Protein AF-A0A963Y350-F1 (afdb_monomer)

Sequence (117 aa):
MTRRSRPVSPEERELWQRVARTAHALHPERPARSEPAPKPVAPEVLRPRVPLSPFRVGEAAPAARRHDLAPTLAEALAQQPDRIDKAAYRSMTRGRLQPEGRIDLHGMTLSEARQEL

Secondary structure (DSSP, 8-state):
-----PPPPHHHHHHHHHHHHHPPPS-TTPPP-PPPPPPP---------PPPPP--TTTTPPPPP---PPPPHHHHHHTSPPSS-HHHHHHHHTT-SPPS-----TT--HHHHHH--

Structure (mmCIF, N/CA/C/O backbone):
data_AF-A0A963Y350-F1
#
_entry.id   AF-A0A963Y350-F1
#
loop_
_atom_site.group_PDB
_atom_site.id
_atom_site.type_symbol
_atom_site.label_atom_id
_atom_site.label_alt_id
_atom_site.label_comp_id
_atom_site.label_asym_id
_atom_site.label_entity_id
_atom_site.label_seq_id
_atom_site.pdbx_PDB_ins_code
_atom_site.Cartn_x
_atom_site.Cartn_y
_atom_site.Cartn_z
_atom_site.occupancy
_atom_site.B_iso_or_equiv
_atom_site.auth_seq_id
_atom_site.auth_comp_id
_atom_site.auth_asym_id
_atom_site.auth_atom_id
_atom_site.pdbx_PDB_model_num
ATOM 1 N N . MET A 1 1 ? 30.281 -0.179 7.342 1.00 48.59 1 MET A N 1
ATOM 2 C CA . MET A 1 1 ? 30.181 -1.263 8.344 1.00 48.59 1 MET A CA 1
ATOM 3 C C . MET A 1 1 ? 30.175 -2.599 7.621 1.00 48.59 1 MET A C 1
ATOM 5 O O . MET A 1 1 ? 29.171 -2.957 7.022 1.00 48.59 1 MET A O 1
ATOM 9 N N . THR A 1 2 ? 31.306 -3.297 7.587 1.00 48.66 2 THR A N 1
ATOM 10 C CA . THR A 1 2 ? 31.416 -4.622 6.966 1.00 48.66 2 THR A CA 1
ATOM 11 C C . THR A 1 2 ? 30.845 -5.658 7.938 1.00 48.66 2 THR A C 1
ATOM 13 O O . THR A 1 2 ? 31.390 -5.872 9.019 1.00 48.66 2 THR A O 1
ATOM 16 N N . ARG A 1 3 ? 29.692 -6.261 7.610 1.00 58.38 3 ARG A N 1
ATOM 17 C CA . ARG A 1 3 ? 29.130 -7.351 8.424 1.00 58.38 3 ARG A CA 1
ATOM 18 C C . ARG A 1 3 ? 30.088 -8.537 8.356 1.00 58.38 3 ARG A C 1
ATOM 20 O O . ARG A 1 3 ? 30.318 -9.091 7.287 1.00 58.38 3 ARG A O 1
ATOM 27 N N . ARG A 1 4 ? 30.664 -8.896 9.502 1.00 64.12 4 ARG A N 1
ATOM 28 C CA . ARG A 1 4 ? 31.511 -10.078 9.667 1.00 64.12 4 ARG A CA 1
ATOM 29 C C . ARG A 1 4 ? 30.625 -11.310 9.438 1.00 64.12 4 ARG A C 1
ATOM 31 O O . ARG A 1 4 ? 29.647 -11.488 10.160 1.00 64.12 4 ARG A O 1
ATOM 38 N N . SER A 1 5 ? 30.915 -12.107 8.411 1.00 67.88 5 SER A N 1
ATOM 39 C CA . SER A 1 5 ? 30.134 -13.308 8.093 1.00 67.88 5 SER A CA 1
ATOM 40 C C . SER A 1 5 ? 30.233 -14.308 9.245 1.00 67.88 5 SER A C 1
ATOM 42 O O . SER A 1 5 ? 31.309 -14.828 9.533 1.00 67.88 5 SER A O 1
ATOM 44 N N . ARG A 1 6 ? 29.114 -14.539 9.936 1.00 81.19 6 ARG A N 1
ATOM 45 C CA . ARG A 1 6 ? 28.998 -15.551 10.990 1.00 81.19 6 ARG A CA 1
ATOM 46 C C . ARG A 1 6 ? 28.923 -16.942 10.338 1.00 81.19 6 ARG A C 1
ATOM 48 O O . ARG A 1 6 ? 28.198 -17.085 9.354 1.00 81.19 6 ARG A O 1
ATOM 55 N N . PRO A 1 7 ? 29.634 -17.960 10.856 1.00 84.06 7 PRO A N 1
ATOM 56 C CA . PRO A 1 7 ? 29.474 -19.328 10.375 1.00 84.06 7 PRO A CA 1
ATOM 57 C C . PRO A 1 7 ? 28.073 -19.860 10.711 1.00 84.06 7 PRO A C 1
ATOM 59 O O . PRO A 1 7 ? 27.558 -19.607 11.800 1.00 84.06 7 PRO A O 1
ATOM 62 N N . VAL A 1 8 ? 27.482 -20.610 9.777 1.00 85.56 8 VAL A N 1
ATOM 63 C CA . VAL A 1 8 ? 26.156 -21.233 9.933 1.00 85.56 8 VAL A CA 1
ATOM 64 C C . VAL A 1 8 ? 26.208 -22.281 11.046 1.00 85.56 8 VAL A C 1
ATOM 66 O O . VAL A 1 8 ? 27.065 -23.175 11.007 1.00 85.56 8 VAL A O 1
ATOM 69 N N . SER A 1 9 ? 25.313 -22.166 12.028 1.00 90.94 9 SER A N 1
ATOM 70 C CA . SER A 1 9 ? 25.20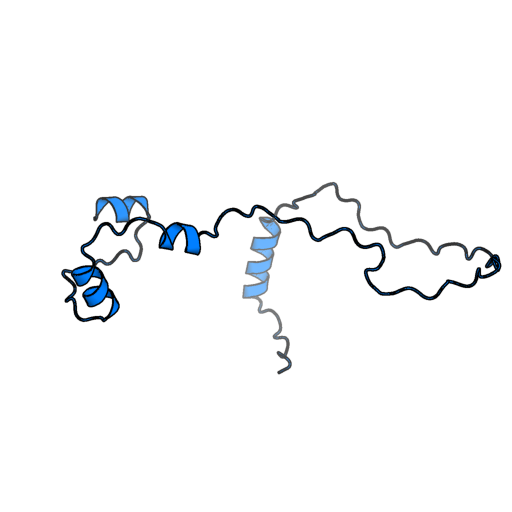8 -23.111 13.143 1.00 90.94 9 SER A CA 1
ATOM 71 C C . SER A 1 9 ? 24.689 -24.484 12.674 1.00 90.94 9 SER A C 1
ATOM 73 O O . SER A 1 9 ? 24.108 -24.594 11.591 1.00 90.94 9 SER A O 1
ATOM 75 N N . PRO A 1 10 ? 24.883 -25.562 13.456 1.00 90.56 10 PRO A N 1
ATOM 76 C CA . PRO A 1 10 ? 24.326 -26.876 13.130 1.00 90.56 10 PRO A CA 1
ATOM 77 C C . PRO A 1 10 ? 22.798 -26.850 12.963 1.00 90.56 10 PRO A C 1
ATOM 79 O O . PRO A 1 10 ? 22.285 -27.386 11.987 1.00 90.56 10 PRO A O 1
ATOM 82 N N . GLU A 1 11 ? 22.093 -26.143 13.848 1.00 88.38 11 GLU A N 1
ATOM 83 C CA . GLU A 1 11 ? 20.634 -25.976 13.798 1.00 88.38 11 GLU A CA 1
ATOM 84 C C . GLU A 1 11 ? 20.182 -25.225 12.538 1.00 88.38 11 GLU A C 1
ATOM 86 O O . GLU A 1 11 ? 19.224 -25.617 11.872 1.00 88.38 11 GLU A O 1
ATOM 91 N N . GLU A 1 12 ? 20.904 -24.167 12.152 1.00 92.00 12 GLU A N 1
ATOM 92 C CA . GLU A 1 12 ? 20.615 -23.442 10.915 1.00 92.00 12 GLU A CA 1
ATOM 93 C C . GLU A 1 12 ? 20.807 -24.350 9.694 1.00 92.00 12 GLU A C 1
ATOM 95 O O . GLU A 1 12 ? 20.015 -24.284 8.756 1.00 92.00 12 GLU A O 1
ATOM 100 N N . ARG A 1 13 ? 21.809 -25.240 9.693 1.00 92.69 13 ARG A N 1
ATOM 101 C CA . ARG A 1 13 ? 21.982 -26.211 8.599 1.00 92.69 13 ARG A CA 1
ATOM 102 C C . ARG A 1 13 ? 20.807 -27.175 8.498 1.00 92.69 13 ARG A C 1
ATOM 104 O O . ARG A 1 13 ? 20.370 -27.446 7.382 1.00 92.69 13 ARG A O 1
ATOM 111 N N . GLU A 1 14 ? 20.290 -27.675 9.617 1.00 93.62 14 GLU A N 1
ATOM 112 C CA . GLU A 1 14 ? 19.102 -28.540 9.615 1.00 93.62 14 GLU A CA 1
ATOM 113 C C . GLU A 1 14 ? 17.871 -27.809 9.064 1.00 93.62 14 GLU A C 1
ATOM 115 O O . GLU A 1 14 ? 17.128 -28.361 8.243 1.00 93.62 14 GLU A O 1
ATOM 120 N N . LEU A 1 15 ? 17.688 -26.539 9.440 1.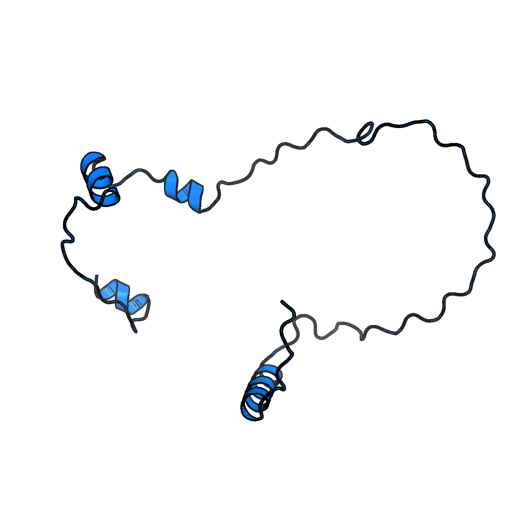00 94.19 15 LEU A N 1
ATOM 121 C CA . LEU A 1 15 ? 16.633 -25.690 8.888 1.00 94.19 15 LEU A CA 1
ATOM 122 C C . LEU A 1 15 ? 16.792 -25.526 7.368 1.00 94.19 15 LEU A C 1
ATOM 124 O O . LEU A 1 15 ? 15.836 -25.735 6.617 1.00 94.19 15 LEU A O 1
ATOM 128 N N . TRP A 1 16 ? 18.005 -25.222 6.902 1.00 92.38 16 TRP A N 1
ATOM 129 C CA . TRP A 1 16 ? 18.305 -25.089 5.476 1.00 92.38 16 TRP A CA 1
ATOM 130 C C . TRP A 1 16 ? 18.090 -26.395 4.701 1.00 92.38 16 TRP A C 1
ATOM 132 O O . TRP A 1 16 ? 17.582 -26.355 3.581 1.00 92.38 16 TRP A O 1
ATOM 142 N N . GLN A 1 17 ? 18.393 -27.556 5.290 1.00 93.81 17 GLN A N 1
ATOM 143 C CA . GLN A 1 17 ? 18.094 -28.858 4.681 1.00 93.81 17 GLN A CA 1
ATOM 144 C C . GLN A 1 17 ? 16.587 -29.093 4.533 1.00 93.81 17 GLN A C 1
ATOM 146 O O . GLN A 1 17 ? 16.144 -29.625 3.512 1.00 93.81 17 GLN A O 1
ATOM 151 N N . ARG A 1 18 ? 15.781 -28.680 5.520 1.00 94.38 18 ARG A N 1
ATOM 152 C CA . ARG A 1 18 ? 14.317 -28.782 5.441 1.00 94.38 18 ARG A CA 1
ATOM 153 C C . ARG A 1 18 ? 13.757 -27.905 4.322 1.00 94.38 18 ARG A C 1
ATOM 155 O O . ARG A 1 18 ? 12.924 -28.382 3.558 1.00 94.38 18 ARG A O 1
ATOM 162 N N . VAL A 1 19 ? 14.255 -26.674 4.188 1.00 94.81 19 VAL A N 1
ATOM 163 C CA . VAL A 1 19 ? 13.885 -25.754 3.095 1.00 94.81 19 VAL A CA 1
ATOM 164 C C . VAL A 1 19 ? 14.282 -26.325 1.733 1.00 94.81 19 VAL A C 1
ATOM 166 O O . VAL A 1 19 ? 13.479 -26.319 0.806 1.00 94.81 19 VAL A O 1
ATOM 169 N N . ALA A 1 20 ? 15.495 -26.870 1.610 1.00 92.31 20 ALA A N 1
ATOM 170 C CA . ALA A 1 20 ? 15.968 -27.460 0.359 1.00 92.31 20 ALA A CA 1
ATOM 171 C C . ALA A 1 20 ? 15.113 -28.658 -0.094 1.00 92.31 20 ALA A C 1
ATOM 173 O O . ALA A 1 20 ? 14.910 -28.840 -1.289 1.00 92.31 20 ALA A O 1
ATOM 174 N N . ARG A 1 21 ? 14.586 -29.453 0.849 1.00 91.88 21 ARG A N 1
ATOM 175 C CA . ARG A 1 21 ? 13.700 -30.593 0.552 1.00 91.88 21 ARG A CA 1
ATOM 176 C C . ARG A 1 21 ? 12.314 -30.183 0.058 1.00 91.88 21 ARG A C 1
ATOM 178 O O . ARG A 1 21 ? 11.706 -30.938 -0.691 1.00 91.88 21 ARG A O 1
ATOM 185 N N . THR A 1 22 ? 11.790 -29.044 0.509 1.00 93.12 22 THR A N 1
ATOM 186 C CA . THR A 1 22 ? 10.431 -28.593 0.163 1.00 93.12 22 THR A CA 1
ATOM 187 C C . THR A 1 22 ? 10.401 -27.621 -1.014 1.00 93.12 22 THR A C 1
ATOM 189 O O . THR A 1 22 ? 9.351 -27.433 -1.634 1.00 93.12 22 THR A O 1
ATOM 192 N N . ALA A 1 23 ? 11.535 -27.004 -1.349 1.00 91.62 23 ALA A N 1
ATOM 193 C CA . ALA A 1 23 ? 11.640 -26.069 -2.457 1.00 91.62 23 ALA A CA 1
ATOM 194 C C . ALA A 1 23 ? 11.557 -26.784 -3.816 1.00 91.62 23 ALA A C 1
ATOM 196 O O . ALA A 1 23 ? 12.335 -27.686 -4.114 1.00 91.62 23 ALA A O 1
ATOM 197 N N . HIS A 1 24 ? 10.635 -26.329 -4.666 1.00 86.50 24 HIS A N 1
ATOM 198 C CA . HIS A 1 24 ? 10.502 -26.787 -6.048 1.00 86.50 24 HIS A CA 1
ATOM 199 C C . HIS A 1 24 ? 11.072 -25.723 -6.991 1.00 86.50 24 HIS A C 1
ATOM 201 O O . HIS A 1 24 ? 10.806 -24.530 -6.828 1.00 86.50 24 HIS A O 1
ATOM 207 N N . ALA A 1 25 ? 11.867 -26.138 -7.979 1.00 83.62 25 ALA A N 1
ATOM 208 C CA . ALA A 1 25 ? 12.408 -25.215 -8.970 1.00 83.62 25 ALA A CA 1
ATOM 209 C C . ALA A 1 25 ? 11.279 -24.654 -9.849 1.00 83.62 25 ALA A C 1
ATOM 211 O O . ALA A 1 25 ? 10.506 -25.414 -10.424 1.00 83.62 25 ALA A O 1
ATOM 212 N N . LEU A 1 26 ? 11.222 -23.327 -10.014 1.00 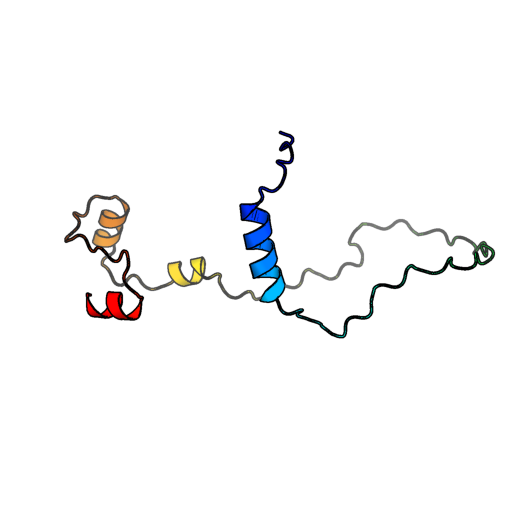83.88 26 LEU A N 1
ATOM 213 C CA . LEU A 1 26 ? 10.236 -22.673 -10.890 1.00 83.88 26 LEU A CA 1
ATOM 214 C C . LEU A 1 26 ? 10.410 -23.053 -12.373 1.00 83.88 26 LEU A C 1
ATOM 216 O O . LEU A 1 26 ? 9.460 -22.990 -13.147 1.00 83.88 26 LEU A O 1
ATOM 220 N N . HIS A 1 27 ? 11.622 -23.458 -12.765 1.00 83.50 27 HIS A N 1
ATOM 221 C CA . HIS A 1 27 ? 11.966 -23.889 -14.120 1.00 83.50 27 HIS A CA 1
ATOM 222 C C . HIS A 1 27 ? 12.857 -25.143 -14.058 1.00 83.50 27 HIS A C 1
ATOM 224 O O . HIS A 1 27 ? 14.083 -25.007 -14.083 1.00 83.50 27 HIS A O 1
ATOM 230 N N . PRO A 1 28 ? 12.273 -26.349 -13.940 1.00 75.69 28 PRO A N 1
ATOM 231 C CA . PRO A 1 28 ? 13.037 -27.593 -13.803 1.00 75.69 28 PRO A CA 1
ATOM 232 C C . PRO A 1 28 ? 13.838 -27.938 -15.068 1.00 75.69 28 PRO A C 1
ATOM 234 O O . PRO A 1 28 ? 14.954 -28.431 -14.971 1.00 75.69 28 PRO A O 1
ATOM 237 N N . GLU A 1 29 ? 13.318 -27.578 -16.242 1.00 78.44 29 GLU A N 1
ATOM 238 C CA . GLU A 1 29 ? 13.930 -27.844 -17.554 1.00 78.44 29 GLU A CA 1
ATOM 239 C C . GLU A 1 29 ? 15.019 -26.836 -17.949 1.00 78.44 29 GLU A C 1
ATOM 241 O O . GLU A 1 29 ? 15.452 -26.800 -19.102 1.00 78.44 29 GLU A O 1
ATOM 246 N N . ARG A 1 30 ? 15.451 -25.945 -17.043 1.00 77.81 30 ARG A N 1
ATOM 247 C CA . ARG A 1 30 ? 16.470 -24.960 -17.409 1.00 77.81 30 ARG A CA 1
ATOM 248 C C . ARG A 1 30 ? 17.792 -25.699 -17.652 1.00 77.81 30 ARG A C 1
ATOM 250 O O . ARG A 1 30 ? 18.339 -26.249 -16.695 1.00 77.81 30 ARG A O 1
ATOM 257 N N . PRO A 1 31 ? 18.340 -25.683 -18.882 1.00 74.44 31 PRO A N 1
ATOM 258 C CA . PRO A 1 31 ? 19.594 -26.363 -19.153 1.00 74.44 31 PRO A CA 1
ATOM 259 C C . PRO A 1 31 ? 20.679 -25.777 -18.254 1.00 74.44 31 PRO A C 1
ATOM 261 O O . PRO A 1 31 ? 20.754 -24.555 -18.066 1.00 74.44 31 PRO A O 1
ATOM 264 N N . ALA A 1 32 ? 21.505 -26.657 -17.680 1.00 74.12 32 ALA A N 1
ATOM 265 C CA . ALA A 1 32 ? 22.678 -26.246 -16.928 1.00 74.12 32 ALA A CA 1
ATOM 266 C C . ALA A 1 32 ? 23.468 -25.249 -17.781 1.00 74.12 32 ALA A C 1
ATOM 268 O O . ALA A 1 32 ? 23.690 -25.477 -18.972 1.00 74.12 32 ALA A O 1
ATOM 269 N N . ARG A 1 33 ? 23.837 -24.109 -17.188 1.00 72.25 33 ARG A N 1
ATOM 270 C CA . ARG A 1 33 ? 24.602 -23.077 -17.887 1.00 72.25 33 ARG A CA 1
ATOM 271 C C . ARG A 1 33 ? 25.933 -23.696 -18.308 1.00 72.25 33 ARG A C 1
ATOM 273 O O . ARG A 1 33 ? 26.823 -23.836 -17.479 1.00 72.25 33 ARG A O 1
ATOM 280 N N . SER A 1 34 ? 26.047 -24.073 -19.577 1.00 73.56 34 SER A N 1
ATOM 281 C CA . SER A 1 34 ? 27.301 -24.535 -20.158 1.00 73.56 34 SER A CA 1
ATOM 282 C C . SER A 1 34 ? 28.321 -23.408 -20.054 1.00 73.56 34 SER A C 1
ATOM 284 O O . SER A 1 34 ? 28.007 -22.257 -20.389 1.00 73.56 34 SER A O 1
ATOM 286 N N . GLU A 1 35 ? 29.529 -23.721 -19.591 1.00 76.38 35 GLU A N 1
ATOM 287 C CA . GLU A 1 35 ? 30.637 -22.777 -19.678 1.00 76.38 35 GLU A CA 1
ATOM 288 C C . GLU A 1 35 ? 30.817 -22.366 -21.146 1.00 76.38 35 GLU A C 1
ATOM 290 O O . GLU A 1 35 ? 30.762 -23.221 -22.038 1.00 76.38 35 GLU A O 1
ATOM 295 N N . PRO A 1 36 ? 30.940 -21.060 -21.439 1.00 74.88 36 PRO A N 1
ATOM 296 C CA . PRO A 1 36 ? 31.087 -20.617 -22.811 1.00 74.88 36 PRO A CA 1
ATOM 297 C C . PRO A 1 36 ? 32.393 -21.181 -23.370 1.00 74.88 36 PRO A C 1
ATOM 299 O O . PRO A 1 36 ? 33.470 -20.879 -22.860 1.00 74.88 36 PRO A O 1
ATOM 302 N N . ALA A 1 37 ? 32.292 -21.977 -24.436 1.00 78.56 37 ALA A N 1
ATOM 303 C CA . ALA A 1 37 ? 33.458 -22.391 -25.203 1.00 78.56 37 ALA A CA 1
ATOM 304 C C . ALA A 1 37 ? 34.244 -21.144 -25.657 1.00 78.56 37 ALA A C 1
ATOM 306 O O . ALA A 1 37 ? 33.624 -20.119 -25.983 1.00 78.56 37 ALA A O 1
ATOM 307 N N . PRO A 1 38 ? 35.589 -21.199 -25.685 1.00 78.06 38 PRO A N 1
ATOM 308 C CA . PRO A 1 38 ? 36.392 -20.082 -26.159 1.00 78.06 38 PRO A CA 1
ATOM 309 C C . PRO A 1 38 ? 35.979 -19.752 -27.595 1.00 78.06 38 PRO A C 1
ATOM 311 O O . PRO A 1 38 ? 36.063 -20.588 -28.495 1.00 78.06 38 PRO A O 1
ATOM 314 N N . LYS A 1 39 ? 35.479 -18.529 -27.805 1.00 77.88 39 LYS A N 1
ATOM 315 C CA . LYS A 1 39 ? 35.116 -18.058 -29.142 1.00 77.88 39 LYS A CA 1
ATOM 316 C C . LYS A 1 39 ? 36.396 -17.968 -29.981 1.00 77.88 39 LYS A C 1
ATOM 318 O O . LYS A 1 39 ? 37.356 -17.359 -29.505 1.00 77.88 39 LYS A O 1
ATOM 323 N N . PRO A 1 40 ? 36.429 -18.521 -31.206 1.00 76.31 40 PRO A N 1
ATOM 324 C CA . PRO A 1 40 ? 37.552 -18.299 -32.103 1.00 76.31 40 PRO A CA 1
ATOM 325 C C . PRO A 1 40 ? 37.704 -16.796 -32.350 1.00 76.31 40 PRO A C 1
ATOM 327 O O . PRO A 1 40 ? 36.729 -16.099 -32.647 1.00 76.31 40 PRO A O 1
ATOM 330 N N . VAL A 1 41 ? 38.926 -16.294 -32.180 1.00 73.44 41 VAL A N 1
ATOM 331 C CA . VAL A 1 41 ? 39.264 -14.896 -32.447 1.00 73.44 41 VAL A CA 1
ATOM 332 C C . VAL A 1 41 ? 39.220 -14.712 -33.960 1.00 73.44 41 VAL A C 1
ATOM 334 O O . VAL A 1 41 ? 40.126 -15.135 -34.673 1.00 73.44 41 VAL A O 1
ATOM 337 N N . ALA A 1 42 ? 38.129 -14.143 -34.469 1.00 76.06 42 ALA A N 1
ATOM 338 C CA . ALA A 1 42 ? 38.077 -13.717 -35.859 1.00 76.06 42 ALA A CA 1
ATOM 339 C C . ALA A 1 42 ? 39.098 -12.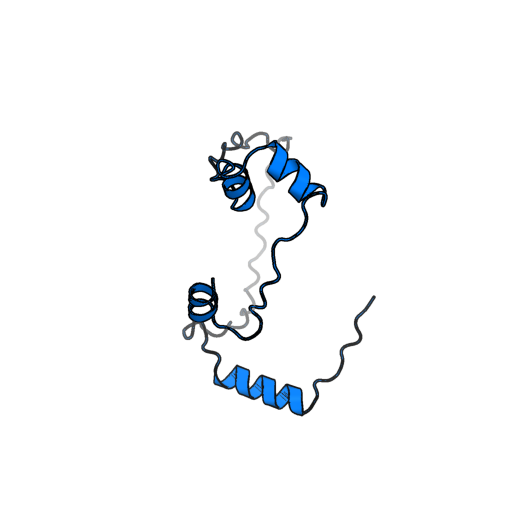583 -36.069 1.00 76.06 42 ALA A C 1
ATOM 341 O O . ALA A 1 42 ? 39.222 -11.728 -35.185 1.00 76.06 42 ALA A O 1
ATOM 342 N N . PRO A 1 43 ? 39.816 -12.544 -37.207 1.00 73.69 43 PRO A N 1
ATOM 343 C CA . PRO A 1 43 ? 40.684 -11.420 -37.522 1.00 73.69 43 PRO A CA 1
ATOM 344 C C . PRO A 1 43 ? 39.857 -10.133 -37.522 1.00 73.69 43 PRO A C 1
ATOM 346 O O . PRO A 1 43 ? 38.777 -10.069 -38.118 1.00 73.69 43 PRO A O 1
ATOM 349 N N . GLU A 1 44 ? 40.352 -9.121 -36.815 1.00 70.94 44 GLU A N 1
ATOM 350 C CA . GLU A 1 44 ? 39.694 -7.827 -36.711 1.00 70.94 44 GLU A CA 1
ATOM 351 C C . GLU A 1 44 ? 39.710 -7.156 -38.085 1.00 70.94 44 GLU A C 1
ATOM 353 O O . GLU A 1 44 ? 40.712 -6.606 -38.538 1.00 70.94 44 GLU A O 1
ATOM 358 N N . VAL A 1 45 ? 38.584 -7.247 -38.794 1.00 73.12 45 VAL A N 1
ATOM 359 C CA . VAL A 1 45 ? 38.375 -6.488 -40.022 1.00 73.12 45 VAL A CA 1
ATOM 360 C C . VAL A 1 45 ? 38.285 -5.021 -39.616 1.00 73.12 45 VAL A C 1
ATOM 362 O O . VAL A 1 45 ? 37.246 -4.575 -39.124 1.00 73.12 45 VAL A O 1
ATOM 365 N N . LEU A 1 46 ? 39.379 -4.282 -39.812 1.00 71.00 46 LEU A N 1
ATOM 366 C CA . LEU A 1 46 ? 39.436 -2.826 -39.692 1.00 71.00 46 LEU A CA 1
ATOM 367 C C . LEU A 1 46 ? 38.455 -2.212 -40.694 1.00 71.00 46 LEU A C 1
ATOM 369 O O . LEU A 1 46 ? 38.774 -1.960 -41.855 1.00 71.00 46 LEU A O 1
ATOM 373 N N . ARG A 1 47 ? 37.216 -2.004 -40.250 1.00 77.25 47 ARG A N 1
ATOM 374 C CA . ARG A 1 47 ? 36.232 -1.246 -41.017 1.00 77.25 47 ARG A CA 1
ATOM 375 C C . ARG A 1 47 ? 36.629 0.231 -40.955 1.00 77.25 47 ARG A C 1
ATOM 377 O O . ARG A 1 47 ? 36.948 0.709 -39.862 1.00 77.25 47 ARG A O 1
ATOM 384 N N . PRO A 1 48 ? 36.583 0.972 -42.077 1.00 77.75 48 PRO A N 1
ATOM 385 C CA . PRO A 1 48 ? 36.778 2.413 -42.048 1.00 77.75 48 PRO A CA 1
ATOM 386 C C . PRO A 1 48 ? 35.782 3.034 -41.064 1.00 77.75 48 PRO A C 1
ATOM 388 O O . PRO A 1 48 ? 34.570 2.830 -41.173 1.00 77.75 48 PRO A O 1
ATOM 391 N N . ARG A 1 49 ? 36.296 3.760 -40.070 1.00 74.62 49 ARG A N 1
ATOM 392 C CA . ARG A 1 49 ? 35.466 4.467 -39.093 1.00 74.62 49 ARG A CA 1
ATOM 393 C C . ARG A 1 49 ? 34.838 5.665 -39.799 1.00 74.62 49 ARG A C 1
ATOM 395 O O . ARG A 1 49 ? 35.533 6.623 -40.121 1.00 74.62 49 ARG A O 1
ATOM 402 N N . VAL A 1 50 ? 33.535 5.604 -40.055 1.00 81.44 50 VAL A N 1
ATOM 403 C CA . VAL A 1 50 ? 32.781 6.761 -40.547 1.00 81.44 50 VAL A CA 1
ATOM 404 C C . VAL A 1 50 ? 32.772 7.820 -39.435 1.00 81.44 50 VAL A C 1
ATOM 406 O O . VAL A 1 50 ? 32.419 7.481 -38.300 1.00 81.44 50 VAL A O 1
ATOM 409 N N . PRO A 1 51 ? 33.185 9.072 -39.703 1.00 80.75 51 PRO A N 1
ATOM 410 C CA . PRO A 1 51 ? 33.136 10.129 -38.703 1.00 80.75 51 PRO A CA 1
ATOM 411 C C . PRO A 1 51 ? 31.678 10.415 -38.328 1.00 80.75 51 PRO A C 1
ATOM 413 O O . PRO A 1 51 ? 30.840 10.669 -39.191 1.00 80.75 51 PRO A O 1
ATOM 416 N N . LEU A 1 52 ? 31.375 10.345 -37.032 1.00 80.44 52 LEU A N 1
ATOM 417 C CA . LEU A 1 52 ? 30.056 10.685 -36.507 1.00 80.44 52 LEU A CA 1
ATOM 418 C C . LEU A 1 52 ? 29.891 12.207 -36.510 1.00 80.44 52 LEU A C 1
ATOM 420 O O . LEU A 1 52 ? 30.763 12.929 -36.023 1.00 80.44 52 LEU A O 1
ATOM 424 N N . SER A 1 53 ? 28.765 12.690 -37.030 1.00 85.62 53 SER A N 1
ATOM 425 C CA . SER A 1 53 ? 28.362 14.085 -36.864 1.00 85.62 53 SER A CA 1
ATOM 426 C C . SER A 1 53 ? 28.148 14.404 -35.377 1.00 85.62 53 SER A C 1
ATOM 428 O O . SER A 1 53 ? 27.731 13.520 -34.620 1.00 85.62 53 SER A O 1
ATOM 430 N N . PRO A 1 54 ? 28.417 15.645 -34.934 1.00 88.75 54 PRO A N 1
ATOM 431 C CA . PRO A 1 54 ? 28.087 16.055 -33.575 1.00 88.75 54 PRO A CA 1
ATOM 432 C C . PRO A 1 54 ? 26.577 15.910 -33.356 1.00 88.75 54 PRO A C 1
ATOM 434 O O . PRO A 1 54 ? 25.790 16.362 -34.181 1.00 88.75 54 PRO A O 1
ATOM 437 N N . PHE A 1 55 ? 26.18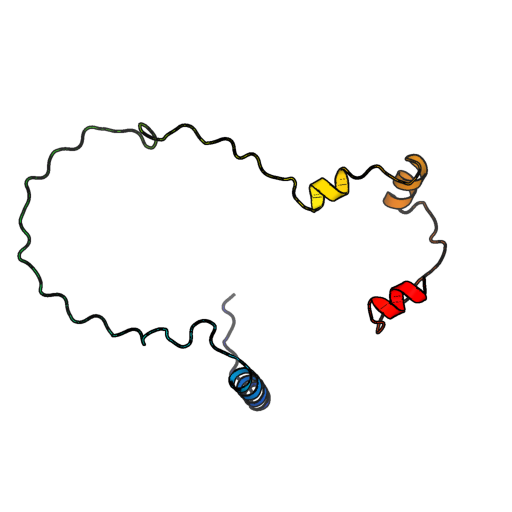5 15.283 -32.249 1.00 88.56 55 PHE A N 1
ATOM 438 C CA . PHE A 1 55 ? 24.786 15.086 -31.872 1.00 88.56 55 PHE A CA 1
ATOM 439 C C . PHE A 1 55 ? 24.568 15.513 -30.424 1.00 88.56 55 PHE A C 1
ATOM 441 O O . PHE A 1 55 ? 25.496 15.491 -29.605 1.00 88.56 55 PHE A O 1
ATOM 448 N N . ARG A 1 56 ? 23.330 15.876 -30.087 1.00 91.19 56 ARG A N 1
ATOM 449 C CA . ARG A 1 56 ? 22.924 16.065 -28.687 1.00 91.19 56 ARG A CA 1
ATOM 450 C C . ARG A 1 56 ? 22.237 14.821 -28.145 1.00 91.19 56 ARG A C 1
ATOM 452 O O . ARG A 1 56 ? 21.465 14.151 -28.828 1.00 91.19 56 ARG A O 1
ATOM 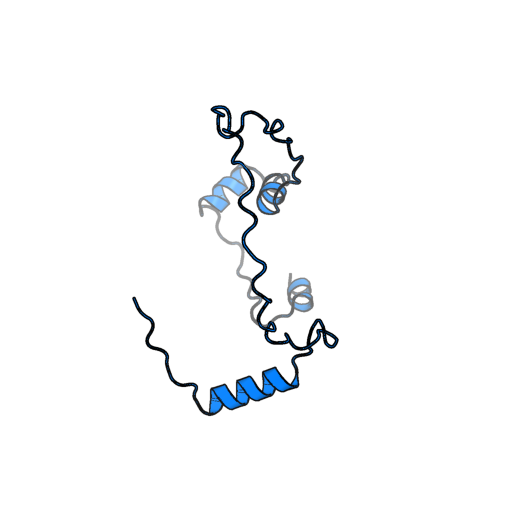459 N N . VAL A 1 57 ? 22.490 14.526 -26.872 1.00 88.69 57 VAL A N 1
ATOM 460 C CA . VAL A 1 57 ? 21.786 13.453 -26.162 1.00 88.69 57 VAL A CA 1
ATOM 461 C C . VAL A 1 57 ? 20.288 13.768 -26.165 1.00 88.69 57 VAL A C 1
ATOM 463 O O . VAL A 1 57 ?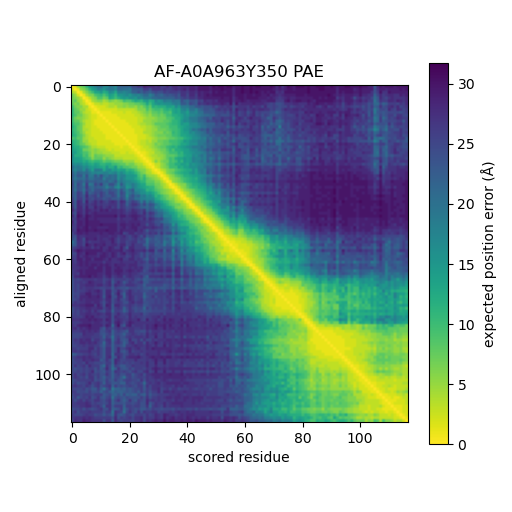 19.875 14.816 -25.677 1.00 88.69 57 VAL A O 1
ATOM 466 N N . GLY A 1 58 ? 19.490 12.867 -26.740 1.00 88.44 58 GLY A N 1
ATOM 467 C CA . GLY A 1 58 ? 18.039 13.026 -26.865 1.00 88.44 58 GLY A CA 1
ATOM 468 C C . GLY A 1 58 ? 17.548 13.682 -28.162 1.00 88.44 58 GLY A C 1
ATOM 469 O O . GLY A 1 58 ? 16.344 13.829 -28.319 1.00 88.44 58 GLY A O 1
ATOM 470 N N . GLU A 1 59 ? 18.427 14.031 -29.108 1.00 89.44 59 GLU A N 1
ATOM 471 C CA . GLU A 1 59 ? 18.051 14.710 -30.365 1.00 89.44 59 GLU A CA 1
ATOM 472 C C . GLU A 1 59 ? 17.046 13.926 -31.226 1.00 89.44 59 GLU A C 1
ATOM 474 O O . GLU A 1 59 ? 16.152 14.517 -31.823 1.00 89.44 59 GLU A O 1
ATOM 479 N N . ALA A 1 60 ? 17.145 12.596 -31.238 1.00 88.50 60 ALA A N 1
ATOM 480 C CA . ALA A 1 60 ? 16.195 11.706 -31.909 1.00 88.50 60 ALA A CA 1
ATOM 481 C C . ALA A 1 60 ? 15.255 10.983 -30.926 1.00 88.50 60 ALA A C 1
ATOM 483 O O . ALA A 1 60 ? 14.611 9.997 -31.292 1.00 88.50 60 ALA A O 1
ATOM 484 N N . ALA A 1 61 ? 15.206 11.409 -29.658 1.00 87.31 61 ALA A N 1
ATOM 485 C CA . ALA A 1 61 ? 14.338 10.767 -28.683 1.00 87.31 61 ALA A CA 1
ATOM 486 C C . ALA A 1 61 ? 12.871 11.136 -28.965 1.00 87.31 61 ALA A C 1
ATOM 488 O O . ALA A 1 61 ? 12.552 12.317 -29.127 1.00 87.31 61 ALA A O 1
ATOM 489 N N . PRO A 1 62 ? 11.953 10.155 -29.004 1.00 83.56 62 PRO A N 1
ATOM 490 C CA . PRO A 1 62 ? 10.531 10.448 -29.091 1.00 83.56 62 PRO A CA 1
ATOM 491 C C . PRO A 1 62 ? 10.074 11.210 -27.841 1.00 83.56 62 PRO A C 1
ATOM 493 O O . PRO A 1 62 ? 10.604 11.003 -26.747 1.00 83.56 62 PRO A O 1
ATOM 496 N N . ALA A 1 63 ? 9.056 12.063 -27.991 1.00 80.88 63 ALA A N 1
ATOM 497 C CA . ALA A 1 63 ? 8.434 12.738 -26.857 1.00 80.88 63 ALA A CA 1
ATOM 498 C C . ALA A 1 63 ? 8.006 11.713 -25.792 1.00 80.88 63 ALA A C 1
ATOM 500 O O . ALA A 1 63 ? 7.477 10.645 -26.123 1.00 80.88 63 ALA A O 1
ATOM 501 N N . ALA A 1 64 ? 8.244 12.038 -24.517 1.00 77.44 64 ALA A N 1
ATOM 502 C CA . ALA A 1 64 ? 7.878 11.172 -23.403 1.00 77.44 64 ALA A CA 1
ATOM 503 C C . ALA A 1 64 ? 6.387 10.821 -23.492 1.00 77.44 64 ALA A C 1
ATOM 505 O O . ALA A 1 64 ? 5.523 11.702 -23.515 1.00 77.44 64 ALA A O 1
ATOM 506 N N . ARG A 1 65 ? 6.082 9.522 -23.571 1.00 76.88 65 ARG A N 1
ATOM 507 C CA . ARG A 1 65 ? 4.699 9.045 -23.585 1.00 76.88 65 ARG A CA 1
ATOM 508 C C . ARG A 1 65 ? 4.077 9.388 -22.235 1.00 76.88 65 ARG A C 1
ATOM 510 O O . ARG A 1 65 ? 4.617 9.010 -21.199 1.00 76.88 65 ARG A O 1
ATOM 517 N N . ARG A 1 66 ? 2.946 10.098 -22.239 1.00 78.88 66 ARG A N 1
ATOM 518 C CA . ARG A 1 66 ? 2.135 10.235 -21.026 1.00 78.88 66 ARG A CA 1
ATOM 519 C C . ARG A 1 66 ? 1.599 8.850 -20.681 1.00 78.88 66 ARG A C 1
ATOM 521 O O . ARG A 1 66 ? 0.870 8.260 -21.473 1.00 78.88 66 ARG A O 1
ATOM 528 N N . HIS A 1 67 ? 2.015 8.322 -19.539 1.00 80.44 67 HIS A N 1
ATOM 529 C CA . HIS A 1 67 ? 1.436 7.107 -18.993 1.00 80.44 67 HI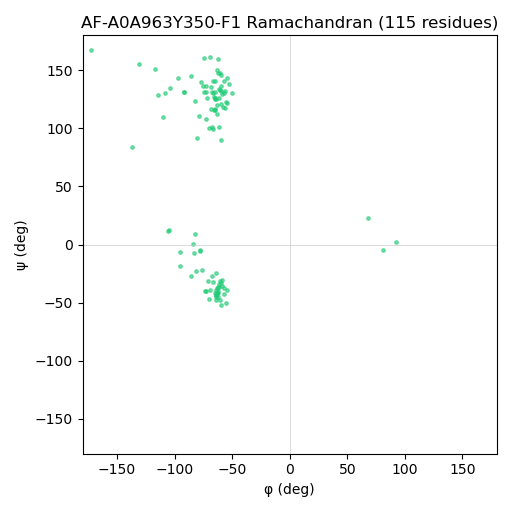S A CA 1
ATOM 530 C C . HIS A 1 67 ? 0.154 7.481 -18.253 1.00 80.44 67 HIS A C 1
ATOM 532 O O . HIS A 1 67 ? 0.188 8.326 -17.361 1.00 80.44 67 HIS A O 1
ATOM 538 N N . ASP A 1 68 ? -0.958 6.866 -18.646 1.00 80.31 68 ASP A N 1
ATOM 539 C CA . ASP A 1 68 ? -2.186 6.872 -17.859 1.00 80.31 68 ASP A CA 1
ATOM 540 C C . ASP A 1 68 ? -2.038 5.797 -16.778 1.00 80.31 68 ASP A C 1
ATOM 542 O O . ASP A 1 68 ? -2.199 4.602 -17.033 1.00 80.31 68 ASP A O 1
ATOM 546 N N . LEU A 1 69 ? -1.539 6.213 -15.614 1.00 85.38 69 LEU A N 1
ATOM 547 C CA . LEU A 1 69 ? -1.299 5.322 -14.486 1.00 85.38 69 LEU A CA 1
ATOM 548 C C . LEU A 1 69 ? -2.537 5.307 -13.597 1.00 85.38 69 LEU A C 1
ATOM 550 O O . LEU A 1 69 ? -3.031 6.357 -13.190 1.00 85.38 69 LEU A O 1
ATOM 554 N N . ALA A 1 70 ? -2.994 4.106 -13.248 1.00 87.06 70 ALA A N 1
ATOM 555 C CA . ALA A 1 70 ? -3.979 3.945 -12.191 1.00 87.06 70 ALA A CA 1
ATOM 556 C C . ALA A 1 70 ? -3.423 4.493 -10.859 1.00 87.06 70 ALA A C 1
ATOM 558 O O . ALA A 1 70 ? -2.213 4.385 -10.619 1.00 87.06 70 ALA A O 1
ATOM 559 N N . PRO A 1 71 ? -4.282 5.049 -9.984 1.00 87.56 71 PRO A N 1
ATOM 560 C CA . PRO A 1 71 ? -3.856 5.534 -8.680 1.00 87.56 71 PRO A CA 1
ATOM 561 C C . PRO A 1 71 ? -3.247 4.402 -7.852 1.00 87.56 71 PRO A C 1
ATOM 563 O O . PRO A 1 71 ? -3.677 3.245 -7.905 1.00 87.56 71 PRO A O 1
ATOM 566 N N . THR A 1 72 ? -2.251 4.750 -7.050 1.00 91.75 72 THR A N 1
ATOM 567 C CA . THR A 1 72 ? -1.698 3.848 -6.040 1.00 91.75 72 THR A CA 1
ATOM 568 C C . THR A 1 72 ? -2.764 3.484 -5.006 1.00 91.75 72 THR A C 1
ATOM 570 O O . THR A 1 72 ? -3.740 4.207 -4.807 1.00 91.75 72 THR A O 1
ATOM 573 N N . LEU A 1 73 ? -2.563 2.381 -4.277 1.00 90.69 73 LEU A N 1
ATOM 574 C CA . LEU A 1 73 ? -3.472 1.989 -3.193 1.00 90.69 73 LEU A CA 1
ATOM 575 C C . LEU A 1 73 ? -3.657 3.115 -2.160 1.00 90.69 73 LEU A C 1
ATOM 577 O O . LEU A 1 73 ? -4.767 3.341 -1.689 1.00 90.69 73 LEU A O 1
ATOM 581 N N . ALA A 1 74 ? -2.584 3.839 -1.836 1.00 89.50 74 ALA A N 1
ATOM 582 C CA . ALA A 1 74 ? -2.636 4.963 -0.906 1.00 89.50 74 ALA A CA 1
ATOM 583 C C . ALA A 1 74 ? -3.506 6.113 -1.440 1.00 89.50 74 ALA A C 1
ATOM 585 O O . ALA A 1 74 ? -4.342 6.638 -0.708 1.00 89.50 74 ALA A O 1
ATOM 586 N N . GLU A 1 75 ? -3.352 6.473 -2.717 1.00 88.56 75 GLU A N 1
ATOM 587 C CA . GLU A 1 75 ? -4.171 7.502 -3.370 1.00 88.56 75 GLU A CA 1
ATOM 588 C C . GLU A 1 75 ? -5.639 7.077 -3.467 1.00 88.56 75 GLU A C 1
ATOM 590 O O . GLU A 1 75 ? -6.528 7.875 -3.179 1.00 88.56 75 GLU A O 1
ATOM 595 N N . ALA A 1 76 ? -5.900 5.812 -3.800 1.00 88.31 76 ALA A N 1
ATOM 596 C CA . ALA A 1 76 ? -7.253 5.268 -3.865 1.00 88.31 76 ALA A CA 1
ATOM 597 C C . ALA A 1 76 ? -7.954 5.299 -2.497 1.00 88.31 76 ALA A C 1
ATOM 599 O O . ALA A 1 76 ? -9.133 5.639 -2.412 1.00 88.31 76 ALA A O 1
ATOM 600 N N . LEU A 1 77 ? -7.229 4.984 -1.418 1.00 85.25 77 LEU A N 1
ATOM 601 C CA . LEU A 1 77 ? -7.754 5.058 -0.054 1.00 85.25 77 LEU A CA 1
ATOM 602 C C . LEU A 1 77 ? -7.999 6.503 0.390 1.00 85.25 77 LEU A C 1
ATOM 604 O O . LEU A 1 77 ? -9.019 6.773 1.015 1.00 85.25 77 LEU A O 1
ATOM 608 N N . ALA A 1 78 ? -7.113 7.436 0.037 1.00 83.06 78 ALA A N 1
ATOM 609 C CA . ALA A 1 78 ? -7.274 8.853 0.368 1.00 83.06 78 ALA A CA 1
ATOM 610 C C . ALA A 1 78 ? -8.452 9.518 -0.367 1.00 83.06 78 ALA A C 1
ATOM 612 O O . ALA A 1 78 ? -9.012 10.493 0.125 1.00 83.06 78 ALA A O 1
ATOM 613 N N . GLN A 1 79 ? -8.820 9.008 -1.545 1.00 83.19 79 GLN A N 1
ATOM 614 C CA . GLN A 1 79 ? -9.970 9.488 -2.315 1.00 83.19 79 GLN A CA 1
ATOM 615 C C . GLN A 1 79 ? -11.305 8.876 -1.871 1.00 83.19 79 GLN A C 1
ATOM 617 O O . GLN A 1 79 ? -12.354 9.297 -2.366 1.00 83.19 79 GLN A O 1
ATOM 622 N N . GLN A 1 80 ? -11.301 7.888 -0.968 1.00 81.06 80 GLN A N 1
ATOM 623 C CA . GLN A 1 80 ? -12.550 7.343 -0.446 1.00 81.06 80 GLN A CA 1
ATOM 624 C C . GLN A 1 80 ? -13.324 8.447 0.290 1.00 81.06 80 GLN A C 1
ATOM 626 O O . GLN A 1 80 ? -12.739 9.171 1.094 1.00 81.06 80 GLN A O 1
ATOM 631 N N . PRO A 1 81 ? -14.636 8.589 0.040 1.00 76.19 81 PRO A N 1
ATOM 632 C CA . PRO A 1 81 ? -15.442 9.559 0.760 1.00 76.19 81 PRO A CA 1
ATOM 633 C C . PRO A 1 81 ? -15.434 9.230 2.256 1.00 76.19 81 PRO A C 1
ATOM 635 O O . PRO A 1 81 ? -15.760 8.107 2.655 1.00 76.19 81 PRO A O 1
ATOM 638 N N . ASP A 1 82 ? -15.075 10.222 3.073 1.00 72.19 82 ASP A N 1
ATOM 639 C CA . ASP A 1 82 ? -15.095 10.107 4.528 1.00 72.19 82 ASP A CA 1
ATOM 640 C C . ASP A 1 82 ? -16.504 9.709 4.988 1.00 72.19 82 ASP A C 1
ATOM 642 O O . ASP A 1 82 ? -17.475 10.439 4.789 1.00 72.19 82 ASP A O 1
ATOM 646 N N . ARG A 1 83 ? -16.626 8.537 5.622 1.00 79.12 83 ARG A N 1
ATOM 647 C CA . ARG A 1 83 ? -17.897 8.062 6.201 1.00 79.12 83 ARG A CA 1
ATOM 648 C C . ARG A 1 83 ? -18.236 8.726 7.540 1.00 79.12 83 ARG A C 1
ATOM 650 O O . ARG A 1 83 ? -19.293 8.459 8.100 1.00 79.12 83 ARG A O 1
ATOM 657 N N . ILE A 1 84 ? -17.330 9.547 8.064 1.00 83.69 84 ILE A N 1
ATOM 658 C CA . ILE A 1 84 ? -17.412 10.200 9.369 1.00 83.69 84 ILE A CA 1
ATOM 659 C C . ILE A 1 84 ? -17.462 11.722 9.187 1.00 83.69 84 ILE A C 1
ATOM 661 O O . ILE A 1 84 ? -16.917 12.263 8.226 1.00 83.69 84 ILE A O 1
ATOM 665 N N . ASP A 1 85 ? -18.101 12.429 10.120 1.00 88.12 85 ASP A N 1
ATOM 666 C CA . ASP A 1 85 ? -18.114 13.891 10.120 1.00 88.12 85 ASP A CA 1
ATOM 667 C C . ASP A 1 85 ? -16.686 14.479 10.149 1.00 88.12 85 ASP A C 1
ATOM 669 O O . ASP A 1 85 ? -15.798 13.999 10.865 1.00 88.12 85 ASP A O 1
ATOM 673 N N . LYS A 1 86 ? -16.457 15.563 9.395 1.00 87.06 86 LYS A N 1
ATOM 674 C CA . LYS A 1 86 ? -15.129 16.189 9.258 1.00 87.06 86 LYS A CA 1
ATOM 675 C C . LYS A 1 86 ? -14.556 16.674 10.592 1.00 87.06 86 LYS A C 1
ATOM 677 O O . LYS A 1 86 ? -13.332 16.677 10.764 1.00 87.06 86 LYS A O 1
ATOM 682 N N . ALA A 1 87 ? -15.397 17.120 11.526 1.00 89.31 87 ALA A N 1
ATOM 683 C CA . ALA A 1 87 ? -14.954 17.563 12.844 1.00 89.31 87 ALA A CA 1
ATOM 684 C C . ALA A 1 87 ? -14.549 16.373 13.722 1.00 89.31 87 ALA A C 1
ATOM 686 O O . ALA A 1 87 ? -13.519 16.447 14.402 1.00 89.31 87 ALA A O 1
ATOM 687 N N . ALA A 1 88 ? -15.303 15.273 13.656 1.00 89.50 88 ALA A N 1
ATOM 688 C CA . ALA A 1 88 ? -14.976 14.030 14.348 1.00 89.50 88 ALA A CA 1
ATOM 689 C C . ALA A 1 88 ? -13.665 13.422 13.820 1.00 89.50 88 ALA A C 1
ATOM 691 O O . ALA A 1 88 ? -12.761 13.170 14.619 1.00 89.50 88 ALA A O 1
ATOM 692 N N . TYR A 1 89 ? -13.490 13.327 12.494 1.00 87.88 89 TYR A N 1
ATOM 693 C CA . TYR A 1 89 ? -12.229 12.892 11.875 1.00 87.88 89 TYR A CA 1
ATOM 694 C C . TYR A 1 89 ? -11.044 13.745 12.337 1.00 87.88 89 TYR A C 1
ATOM 696 O O . TYR A 1 89 ? -10.050 13.232 12.844 1.00 87.88 89 TYR A O 1
ATOM 704 N N . ARG A 1 90 ? -11.171 15.076 12.259 1.00 90.38 90 ARG A N 1
ATOM 705 C CA . ARG A 1 90 ? -10.105 16.004 12.667 1.00 90.38 90 ARG A CA 1
ATOM 706 C C . ARG A 1 90 ? -9.745 15.872 14.148 1.00 90.38 90 ARG A C 1
ATOM 708 O O . ARG A 1 90 ? -8.583 16.056 14.508 1.00 90.38 90 ARG A O 1
ATOM 715 N N . SER A 1 91 ? -10.719 15.615 15.017 1.00 92.31 91 SER A N 1
ATOM 716 C CA . SER A 1 91 ? -10.469 15.393 16.445 1.00 92.31 91 SER A CA 1
ATOM 717 C C . SER A 1 91 ? -9.823 14.035 16.705 1.00 92.31 91 SER A C 1
ATOM 719 O O . SER A 1 91 ? -8.876 13.985 17.487 1.00 92.31 91 SER A O 1
ATOM 721 N N . MET A 1 92 ? -10.247 12.986 15.995 1.00 90.44 92 MET A N 1
ATOM 722 C CA . MET A 1 92 ? -9.633 11.656 16.024 1.00 90.44 92 MET A CA 1
ATOM 723 C C . MET A 1 92 ? -8.163 11.705 15.580 1.00 90.44 92 MET A C 1
ATOM 725 O O . MET A 1 92 ? -7.290 11.301 16.341 1.00 90.44 92 MET A O 1
ATOM 729 N N . THR A 1 93 ? -7.852 12.300 14.419 1.00 89.69 93 THR A N 1
ATOM 730 C CA . THR A 1 93 ? -6.467 12.433 13.916 1.00 89.69 93 THR A CA 1
ATOM 731 C C . THR A 1 93 ? -5.567 13.234 14.863 1.00 89.69 93 THR A C 1
ATOM 733 O O . THR A 1 93 ? -4.369 12.985 14.939 1.00 89.69 93 THR A O 1
ATOM 736 N N . ARG A 1 94 ? -6.125 14.201 15.603 1.00 94.31 94 ARG A N 1
ATOM 737 C CA . ARG A 1 94 ? -5.388 15.002 16.599 1.00 94.31 94 ARG A CA 1
ATOM 738 C C . ARG A 1 94 ? -5.280 14.329 17.974 1.00 94.31 94 ARG A C 1
ATOM 740 O O . ARG A 1 94 ? -4.741 14.953 18.881 1.00 94.31 94 ARG A O 1
ATOM 747 N N . GLY A 1 95 ? -5.832 13.127 18.157 1.00 93.31 95 GLY A N 1
ATOM 748 C CA . GLY A 1 95 ? -5.850 12.433 19.451 1.00 93.31 95 GLY A CA 1
ATOM 749 C C . GLY A 1 95 ? -6.733 13.108 20.507 1.00 93.31 95 GLY A C 1
ATOM 750 O O . GLY A 1 95 ? -6.501 12.950 21.699 1.00 93.31 95 GLY A O 1
ATOM 751 N N . ARG A 1 96 ? -7.721 13.905 20.081 1.00 94.75 96 ARG A N 1
ATOM 752 C CA . ARG A 1 96 ? -8.672 14.593 20.974 1.00 94.75 96 ARG A CA 1
ATOM 753 C C . ARG A 1 96 ? -9.981 13.826 21.164 1.00 94.75 96 ARG A C 1
ATOM 755 O O . ARG A 1 96 ? -10.819 14.263 21.944 1.00 94.75 96 ARG A O 1
ATOM 762 N N . LEU A 1 97 ? -10.171 12.734 20.425 1.00 92.12 97 LEU A N 1
ATOM 763 C CA . LEU A 1 97 ? -11.287 11.808 20.597 1.00 92.12 97 LEU A CA 1
ATOM 764 C C . LEU A 1 97 ? -10.858 10.698 21.568 1.00 92.12 97 LEU A C 1
ATOM 766 O O . LEU A 1 97 ? -9.779 10.133 21.393 1.00 92.12 97 LEU A O 1
ATOM 770 N N . GLN A 1 98 ? -11.678 10.405 22.579 1.00 91.12 98 GLN A N 1
ATOM 771 C CA . GLN A 1 98 ? -11.417 9.299 23.504 1.00 91.12 98 GLN A CA 1
ATOM 772 C C . GLN A 1 98 ? -11.765 7.957 22.839 1.00 91.12 98 GLN A C 1
ATOM 774 O O . GLN A 1 98 ? -12.775 7.891 22.137 1.00 91.12 98 GLN A O 1
ATOM 779 N N . PRO A 1 99 ? -10.962 6.897 23.036 1.00 90.25 99 PRO A N 1
ATOM 780 C CA . PRO A 1 99 ? -11.289 5.572 22.526 1.00 90.25 99 PRO A CA 1
ATOM 781 C C . PRO A 1 99 ? -12.500 4.990 23.269 1.00 90.25 99 PRO A C 1
ATOM 783 O O . PRO A 1 99 ? -12.568 5.049 24.494 1.00 90.25 99 PRO A O 1
ATOM 786 N N . GLU A 1 100 ? -13.435 4.398 22.526 1.00 89.19 100 GLU A N 1
ATOM 787 C CA . GLU A 1 100 ? -14.660 3.800 23.085 1.00 89.19 100 GLU A CA 1
ATOM 788 C C . GLU A 1 100 ? -14.426 2.389 23.653 1.00 89.19 100 GLU A C 1
ATOM 790 O O . GLU A 1 100 ? -15.155 1.935 24.531 1.00 89.19 100 GLU A O 1
ATOM 795 N N . GLY A 1 101 ? -13.379 1.702 23.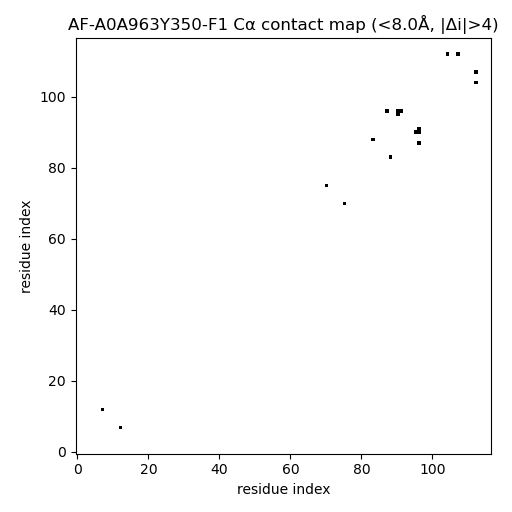193 1.00 88.56 101 GLY A N 1
ATOM 796 C CA . GLY A 1 101 ? -13.026 0.360 23.641 1.00 88.56 101 GLY A CA 1
ATOM 797 C C . GLY A 1 101 ? -11.684 -0.099 23.083 1.00 88.56 101 GLY A C 1
ATOM 798 O O . GLY A 1 101 ? -11.116 0.520 22.180 1.00 88.56 101 GLY A O 1
ATOM 799 N N . ARG A 1 102 ? -11.161 -1.194 23.638 1.00 89.44 102 ARG A N 1
ATOM 800 C CA . ARG A 1 102 ? -9.957 -1.871 23.149 1.00 89.44 102 ARG A CA 1
ATOM 801 C C . ARG A 1 102 ? -10.354 -3.247 22.636 1.00 89.44 102 ARG A C 1
ATOM 803 O O . ARG A 1 102 ? -10.986 -4.005 23.360 1.00 89.44 102 ARG A O 1
ATOM 810 N N . ILE A 1 103 ? -9.936 -3.559 21.417 1.00 89.31 103 ILE A N 1
ATOM 811 C CA . ILE A 1 103 ? -10.139 -4.863 20.788 1.00 89.31 103 ILE A CA 1
ATOM 812 C C . ILE A 1 103 ? -8.778 -5.565 20.751 1.00 89.31 103 ILE A C 1
ATOM 814 O O . ILE A 1 103 ? -7.793 -4.961 20.318 1.00 89.31 103 ILE A O 1
ATOM 818 N N . ASP A 1 104 ? -8.713 -6.817 21.209 1.00 90.69 104 ASP A N 1
ATOM 819 C CA . ASP A 1 104 ? -7.521 -7.658 21.087 1.00 90.69 104 ASP A CA 1
ATOM 820 C C . ASP A 1 104 ? -7.770 -8.792 20.092 1.00 90.69 104 ASP A C 1
ATOM 822 O O . ASP A 1 104 ? -8.547 -9.704 20.354 1.00 90.69 104 ASP A O 1
ATOM 826 N N . LEU A 1 105 ? -7.110 -8.705 18.939 1.00 92.19 105 LEU A N 1
ATOM 827 C CA . LEU A 1 105 ? -7.217 -9.683 17.855 1.00 92.19 105 LEU A CA 1
ATOM 828 C C . LEU A 1 105 ? -5.969 -10.580 17.765 1.00 92.19 105 LEU A C 1
ATOM 830 O O . LEU A 1 105 ? -5.777 -11.272 16.763 1.00 92.19 105 LEU A O 1
ATOM 834 N N . HIS A 1 106 ? -5.072 -10.552 18.761 1.00 93.38 106 HIS A N 1
ATOM 835 C CA . HIS A 1 106 ? -3.861 -11.374 18.727 1.00 93.38 106 HIS A CA 1
ATOM 836 C C . HIS A 1 106 ? -4.208 -12.861 18.834 1.00 93.38 106 HIS A C 1
ATOM 838 O O . HIS A 1 106 ? -4.942 -13.290 19.716 1.00 93.38 106 HIS A O 1
ATOM 844 N N . GLY A 1 107 ? -3.638 -13.665 17.936 1.00 93.50 107 GLY A N 1
ATOM 845 C CA . GLY A 1 107 ? -3.856 -15.113 17.907 1.00 93.50 107 GLY A CA 1
ATOM 846 C C . GLY A 1 107 ? -5.150 -15.558 17.220 1.00 93.50 107 GLY A C 1
ATOM 847 O O . GLY A 1 107 ? -5.324 -16.758 17.039 1.00 93.50 107 GLY A O 1
ATOM 848 N N . MET A 1 108 ? -6.008 -14.628 16.787 1.00 92.81 108 MET A N 1
ATOM 849 C CA . MET A 1 108 ? -7.211 -14.941 16.013 1.00 92.81 108 MET A CA 1
ATOM 850 C C . MET A 1 108 ? -6.905 -15.032 14.515 1.00 92.81 108 MET A C 1
ATOM 852 O O . MET A 1 108 ? -6.101 -14.272 13.966 1.00 92.81 108 MET A O 1
ATOM 856 N N . THR A 1 109 ? -7.588 -15.940 13.825 1.00 92.81 109 THR A N 1
ATOM 857 C CA . THR A 1 109 ? -7.650 -15.939 12.358 1.00 92.81 109 THR A CA 1
ATOM 858 C C . THR A 1 109 ? -8.564 -14.813 11.859 1.00 92.81 109 THR A C 1
ATOM 860 O O . THR A 1 109 ? -9.421 -14.315 12.587 1.00 92.81 109 THR A O 1
ATOM 863 N N . LEU A 1 110 ? -8.427 -14.404 10.589 1.00 91.12 110 LEU A N 1
ATOM 864 C CA . LEU A 1 110 ? -9.255 -13.335 10.002 1.00 91.12 110 LEU A CA 1
ATOM 865 C C . LEU A 1 110 ? -10.758 -13.641 10.092 1.00 91.12 110 LEU A C 1
ATOM 867 O O . LEU A 1 110 ? -11.560 -12.736 10.313 1.00 91.12 110 LEU A O 1
ATOM 871 N N . SER A 1 111 ? -11.135 -14.910 9.917 1.00 91.19 111 SER A N 1
ATOM 872 C CA . SER A 1 111 ? -12.518 -15.373 10.048 1.00 91.19 111 SER A CA 1
ATOM 873 C C . SER A 1 111 ? -13.056 -15.211 11.465 1.00 91.19 111 SER A C 1
ATOM 875 O O . SER A 1 111 ? -14.179 -14.745 11.622 1.00 91.19 111 SER A O 1
ATOM 877 N N . GLU A 1 112 ? -12.257 -15.556 12.475 1.00 89.94 112 GLU A N 1
ATOM 878 C CA . GLU A 1 112 ? -12.639 -15.457 13.889 1.00 89.94 112 GLU A CA 1
ATOM 879 C C . GLU A 1 112 ? -12.719 -13.991 14.326 1.00 89.94 112 GLU A C 1
ATOM 881 O O . GLU A 1 112 ? -13.736 -13.559 14.857 1.00 89.94 112 GLU A O 1
ATOM 886 N N . ALA A 1 113 ? -11.712 -13.183 13.981 1.00 92.50 113 ALA A N 1
ATOM 887 C CA . ALA A 1 113 ? -11.684 -11.755 14.298 1.00 92.50 113 ALA A CA 1
ATOM 888 C C . ALA A 1 113 ? -12.879 -10.987 13.711 1.00 92.50 113 ALA A C 1
ATOM 890 O O . ALA A 1 113 ? -13.324 -9.998 14.279 1.00 92.50 113 ALA A O 1
ATOM 891 N N . ARG A 1 114 ? -13.405 -11.430 12.563 1.00 88.31 114 ARG A N 1
ATOM 892 C CA . ARG A 1 114 ? -14.584 -10.819 11.940 1.00 88.31 114 ARG A CA 1
ATOM 893 C C . ARG A 1 114 ? -15.896 -11.193 12.635 1.00 88.31 114 ARG A C 1
ATOM 895 O O . ARG A 1 114 ? -16.876 -10.493 12.426 1.00 88.31 114 ARG A O 1
ATOM 902 N N . GLN A 1 115 ? -15.938 -12.297 13.379 1.00 88.62 115 GLN A N 1
ATOM 903 C CA . GLN A 1 115 ? -17.120 -12.705 14.149 1.00 88.62 115 GLN A CA 1
ATOM 904 C C . GLN A 1 115 ? -17.165 -12.057 15.535 1.00 88.62 115 GLN A C 1
ATOM 906 O O . GLN A 1 115 ? -18.249 -11.863 16.072 1.00 88.62 115 GLN A O 1
ATOM 911 N N . GLU A 1 116 ? -16.005 -11.712 16.091 1.00 83.31 116 GLU A N 1
ATOM 912 C CA . GLU A 1 116 ? -15.868 -11.027 17.384 1.00 83.31 116 GLU A CA 1
ATOM 913 C C . GLU A 1 116 ? -16.168 -9.511 17.322 1.00 83.31 116 GLU A C 1
ATOM 915 O O . GLU A 1 116 ? -16.183 -8.844 18.357 1.00 83.31 116 GLU A O 1
ATOM 920 N N . LEU A 1 117 ? -16.400 -8.955 16.124 1.00 77.25 117 LEU A N 1
ATOM 921 C CA . LEU A 1 117 ? -16.641 -7.528 15.850 1.00 77.25 117 LEU A CA 1
ATOM 922 C C . LEU A 1 117 ? -18.026 -7.281 15.251 1.00 77.25 117 LEU A C 1
ATOM 924 O O . LEU A 1 117 ? -18.644 -6.264 15.637 1.00 77.25 117 LEU A O 1
#

Radius of gyration: 31.19 Å; Cα contacts (8 Å, |Δi|>4): 9; chains: 1; bounding box: 59×48×66 Å

Mean predicted aligned error: 19.08 Å

Solvent-accessible surface area (backbone atoms only — not comparable to full-atom values): 8400 Å² total; per-residue (Å²): 134,84,80,76,86,74,81,83,49,74,68,55,49,55,53,52,51,53,50,62,71,70,62,74,70,94,61,78,84,61,74,78,84,70,79,80,71,84,74,80,83,70,81,83,76,84,67,84,81,74,84,78,76,92,78,61,94,64,74,87,56,75,79,84,76,83,75,90,71,80,73,50,73,70,56,53,60,71,67,49,78,75,92,58,57,70,66,58,51,55,31,46,78,69,66,71,50,81,82,92,75,87,85,85,62,83,93,53,53,75,73,54,48,62,71,81,105

pLDDT: mean 84.13, std 8.84, range [48.59, 94.81]

Foldseek 3Di:
DDPDDDDQDPVNVVVVVVVVVPDDDPCPPDPDPPDDDPDPDDPPPPDPDDDDDDDDDCNPPDDDDDDPDDDDPVVVVVPPPDPDDPVVVVCVVVVNDDDPDDDDCPPHDPVRSVVVD